Protein AF-A0A520CFU5-F1 (afdb_monomer)

Nearest PDB structures (foldseek):
  7nna-assembly1_A  TM=3.707E-01  e=2.919E+00  Klebsiella pneumoniae
  7sqc-assembly1_1H  TM=2.639E-01  e=9.694E+00  Chlamydomonas reinhardtii

Structure (mmCIF, N/CA/C/O backbone):
data_AF-A0A520CFU5-F1
#
_entry.id   AF-A0A520CFU5-F1
#
loop_
_atom_site.group_PDB
_atom_site.id
_atom_site.type_symbol
_atom_site.label_atom_id
_atom_site.label_alt_id
_atom_site.label_comp_id
_atom_site.label_asym_id
_atom_site.label_entity_id
_atom_site.label_seq_id
_atom_site.pdbx_PDB_ins_code
_atom_site.Cartn_x
_atom_site.Cartn_y
_atom_site.Cartn_z
_atom_site.occupancy
_atom_site.B_iso_or_equiv
_atom_site.auth_seq_id
_atom_site.auth_comp_id
_atom_site.auth_asym_id
_atom_site.auth_atom_id
_atom_site.pdbx_PDB_model_num
ATOM 1 N N . MET A 1 1 ? -14.551 9.403 19.254 1.00 66.19 1 MET A N 1
ATOM 2 C CA . MET A 1 1 ? -14.901 8.667 18.018 1.00 66.19 1 MET A CA 1
ATOM 3 C C . MET A 1 1 ? -14.628 9.513 16.773 1.00 66.19 1 MET A C 1
ATOM 5 O O . MET A 1 1 ? -13.878 9.058 15.920 1.00 66.19 1 MET A O 1
ATOM 9 N N . GLN A 1 2 ? -15.117 10.760 16.712 1.00 72.75 2 GLN A N 1
ATOM 10 C CA . GLN A 1 2 ? -14.898 11.690 15.587 1.00 72.75 2 GLN A CA 1
ATOM 11 C C . GLN A 1 2 ? -13.430 11.842 15.152 1.00 72.75 2 GLN A C 1
ATOM 13 O O . GLN A 1 2 ? -13.132 11.716 13.972 1.00 72.75 2 GLN A O 1
ATOM 18 N N . ASP A 1 3 ? -12.495 12.011 16.086 1.00 74.75 3 ASP A N 1
ATOM 19 C CA . ASP A 1 3 ? -11.070 12.168 15.752 1.00 74.75 3 ASP A CA 1
ATOM 20 C C . ASP A 1 3 ? -10.438 10.882 15.158 1.00 74.75 3 ASP A C 1
ATOM 22 O O . ASP A 1 3 ? -9.559 10.925 14.304 1.00 74.75 3 ASP A O 1
ATOM 26 N N . LEU A 1 4 ? -10.929 9.693 15.528 1.00 74.25 4 LEU A N 1
ATOM 27 C CA . LEU A 1 4 ? -10.469 8.438 14.918 1.00 74.25 4 LEU A CA 1
ATOM 28 C C . LEU A 1 4 ? -10.997 8.275 13.481 1.00 74.25 4 LEU A C 1
ATOM 30 O O . LEU A 1 4 ? -10.265 7.837 12.595 1.00 74.25 4 LEU A O 1
ATOM 34 N N . ILE A 1 5 ? -12.235 8.701 13.241 1.00 79.00 5 ILE A N 1
ATOM 35 C CA . ILE A 1 5 ? -12.856 8.739 11.912 1.00 79.00 5 ILE A CA 1
ATOM 36 C C . ILE A 1 5 ? -12.161 9.775 11.025 1.00 79.00 5 ILE A C 1
ATOM 38 O O . ILE A 1 5 ? -11.885 9.500 9.860 1.00 79.00 5 ILE A O 1
ATOM 42 N N . PHE A 1 6 ? -11.815 10.938 11.580 1.00 81.44 6 PHE A N 1
ATOM 43 C CA . PHE A 1 6 ? -11.053 11.969 10.883 1.00 81.44 6 PHE A CA 1
ATOM 44 C C . PHE A 1 6 ? -9.695 11.441 10.412 1.00 81.44 6 PHE A C 1
ATOM 46 O O . PHE A 1 6 ? -9.355 11.592 9.240 1.00 81.44 6 PHE A O 1
ATOM 53 N N . LYS A 1 7 ? -8.959 10.741 11.284 1.00 79.81 7 LYS A N 1
ATOM 54 C CA . LYS A 1 7 ? -7.673 10.115 10.939 1.00 79.81 7 LYS A CA 1
ATOM 55 C C . LYS A 1 7 ? -7.807 9.048 9.852 1.00 79.81 7 LYS A C 1
ATOM 57 O O . LYS A 1 7 ? -7.010 9.044 8.920 1.00 79.81 7 LYS A O 1
ATOM 62 N N . LEU A 1 8 ? -8.827 8.190 9.921 1.00 80.12 8 LEU A N 1
ATOM 63 C CA . LEU A 1 8 ? -9.113 7.197 8.874 1.00 80.12 8 LEU A CA 1
ATOM 64 C C . LEU A 1 8 ? -9.469 7.854 7.534 1.00 80.12 8 LEU A C 1
ATOM 66 O O . LEU A 1 8 ? -8.941 7.465 6.494 1.00 80.12 8 LEU A O 1
ATOM 70 N N . LYS A 1 9 ? -10.305 8.897 7.553 1.00 83.56 9 LYS A N 1
ATOM 71 C CA . LYS A 1 9 ? -10.668 9.669 6.357 1.00 83.56 9 LYS A CA 1
ATOM 72 C C . LYS A 1 9 ? -9.444 10.321 5.724 1.00 83.56 9 LYS A C 1
ATOM 74 O O . LYS A 1 9 ? -9.294 10.285 4.505 1.00 83.56 9 LYS A O 1
ATOM 79 N N . TRP A 1 10 ? -8.568 10.903 6.540 1.00 83.00 10 TRP A N 1
ATOM 80 C CA . TRP A 1 10 ? -7.313 11.473 6.062 1.00 83.00 10 TRP A CA 1
ATOM 81 C C . TRP A 1 10 ? -6.412 10.414 5.442 1.00 83.00 10 TRP A C 1
ATOM 83 O O . TRP A 1 10 ? -5.867 10.630 4.366 1.00 83.00 10 TRP A O 1
ATOM 93 N N . LYS A 1 11 ? -6.319 9.238 6.056 1.00 80.81 11 LYS A N 1
ATOM 94 C CA . LYS A 1 11 ? -5.533 8.126 5.526 1.00 80.81 11 LYS A CA 1
ATOM 95 C C . LYS A 1 11 ? -6.003 7.666 4.143 1.00 80.81 11 LYS A C 1
ATOM 97 O O . LYS A 1 11 ? -5.192 7.511 3.239 1.00 80.81 11 LYS A O 1
ATOM 102 N N . LEU A 1 12 ? -7.317 7.553 3.941 1.00 80.56 12 LEU A N 1
ATOM 103 C CA . LEU A 1 12 ? -7.899 7.238 2.629 1.00 80.56 12 LEU A CA 1
ATOM 104 C C . LEU A 1 12 ? -7.716 8.371 1.602 1.00 80.56 12 LEU A C 1
ATOM 106 O O . LEU A 1 12 ? -7.665 8.114 0.400 1.00 80.56 12 LEU A O 1
ATOM 110 N N . ARG A 1 13 ? -7.617 9.630 2.052 1.00 84.62 13 ARG A N 1
ATOM 111 C CA . ARG A 1 13 ? -7.292 10.774 1.181 1.00 84.62 13 ARG A CA 1
ATOM 112 C C . ARG A 1 13 ? -5.828 10.779 0.757 1.00 84.62 13 ARG A C 1
ATOM 114 O O . ARG A 1 13 ? -5.566 11.091 -0.398 1.00 84.62 13 ARG A O 1
ATOM 121 N N . TRP A 1 14 ? -4.910 10.408 1.648 1.00 81.75 14 TRP A N 1
ATOM 122 C CA . TRP A 1 14 ? -3.478 10.327 1.347 1.00 81.75 14 TRP A CA 1
ATOM 123 C C . TRP A 1 14 ? -3.178 9.405 0.170 1.00 81.75 14 TRP A C 1
ATOM 125 O O . TRP A 1 14 ? -2.371 9.772 -0.676 1.00 81.75 14 TRP A O 1
ATOM 135 N N . ILE A 1 15 ? -3.894 8.282 0.058 1.00 80.06 15 ILE A N 1
ATOM 136 C CA . ILE A 1 15 ? -3.790 7.387 -1.103 1.00 80.06 15 ILE A CA 1
ATOM 137 C C . ILE A 1 15 ? -4.014 8.172 -2.403 1.00 80.06 15 ILE A C 1
ATOM 139 O O . ILE A 1 15 ? -3.174 8.145 -3.289 1.00 80.06 15 ILE A O 1
ATOM 143 N N . ARG A 1 16 ? -5.083 8.974 -2.475 1.00 80.88 16 ARG A N 1
ATOM 144 C CA . ARG A 1 16 ? -5.418 9.761 -3.672 1.00 80.88 16 ARG A CA 1
ATOM 145 C C . ARG A 1 16 ? -4.424 10.892 -3.957 1.00 80.88 16 ARG A C 1
ATOM 147 O O . ARG A 1 16 ? -4.227 11.244 -5.112 1.00 80.88 16 ARG A O 1
ATOM 154 N N . ILE A 1 17 ? -3.822 11.473 -2.919 1.00 84.56 17 ILE A N 1
ATOM 155 C CA . ILE A 1 17 ? -2.796 12.519 -3.073 1.00 84.56 17 ILE A CA 1
ATOM 156 C C . ILE A 1 17 ? -1.547 11.952 -3.751 1.00 84.56 17 ILE A C 1
ATOM 158 O O . ILE A 1 17 ? -0.942 12.642 -4.560 1.00 84.56 17 ILE A O 1
ATOM 162 N N . ILE A 1 18 ? -1.181 10.709 -3.435 1.00 81.12 18 ILE A N 1
ATOM 163 C CA . ILE A 1 18 ? -0.031 10.025 -4.039 1.00 81.12 18 ILE A CA 1
ATOM 164 C C . ILE A 1 18 ? -0.374 9.526 -5.449 1.00 81.12 18 ILE A C 1
ATOM 166 O O . ILE A 1 18 ? 0.457 9.587 -6.348 1.00 81.12 18 ILE A O 1
ATOM 170 N N . ASP A 1 19 ? -1.610 9.076 -5.646 1.00 82.88 19 ASP A N 1
ATOM 171 C CA . ASP A 1 19 ? -2.049 8.422 -6.878 1.00 82.88 19 ASP A CA 1
ATOM 172 C C . ASP A 1 19 ? -2.325 9.401 -8.038 1.00 82.88 19 ASP A C 1
ATOM 174 O O . ASP A 1 19 ? -2.059 9.112 -9.203 1.00 82.88 19 ASP A O 1
ATOM 178 N N . LEU A 1 20 ? -2.802 10.615 -7.738 1.00 86.56 20 LEU A N 1
ATOM 179 C CA . LEU A 1 20 ? -3.089 11.631 -8.760 1.00 86.56 20 LEU A CA 1
ATOM 180 C C . LEU A 1 20 ? -1.848 12.089 -9.556 1.00 86.56 20 LEU A C 1
ATOM 182 O O . LEU A 1 20 ? -1.947 12.174 -10.780 1.00 86.56 20 LEU A O 1
ATOM 186 N N . PRO A 1 21 ? -0.686 12.368 -8.933 1.00 86.19 21 PRO A N 1
ATOM 187 C CA . PRO A 1 21 ? 0.551 12.636 -9.662 1.00 86.19 21 PRO A CA 1
ATOM 188 C C . PRO A 1 21 ? 0.990 11.474 -10.558 1.00 86.19 21 PRO A C 1
ATOM 190 O O . PRO A 1 21 ? 1.442 11.714 -11.673 1.00 86.19 21 PRO A O 1
ATOM 193 N N . ILE A 1 22 ? 0.821 10.226 -10.106 1.00 86.94 22 ILE A N 1
ATOM 194 C CA . ILE A 1 22 ? 1.149 9.028 -10.897 1.00 86.94 22 ILE A CA 1
ATOM 195 C C . ILE A 1 22 ? 0.289 8.994 -12.162 1.00 86.94 22 ILE A C 1
ATOM 197 O O . ILE A 1 22 ? 0.817 8.816 -13.259 1.00 86.94 22 ILE A O 1
ATOM 201 N N . LEU A 1 23 ? -1.015 9.247 -12.024 1.00 89.00 23 LEU A N 1
ATOM 202 C CA . LEU A 1 23 ? -1.927 9.349 -13.160 1.00 89.00 23 LEU A CA 1
ATOM 203 C C . LEU A 1 23 ? -1.546 10.498 -14.098 1.00 89.00 23 LEU A C 1
ATOM 205 O O . LEU A 1 23 ? -1.548 10.316 -15.312 1.00 89.00 23 LEU A O 1
ATOM 209 N N . ALA A 1 24 ? -1.207 11.668 -13.551 1.00 89.75 24 ALA A N 1
ATOM 210 C CA . ALA A 1 24 ? -0.795 12.814 -14.354 1.00 89.75 24 ALA A CA 1
ATOM 211 C C . ALA A 1 24 ? 0.433 12.470 -15.206 1.00 89.75 24 ALA A C 1
ATOM 213 O O . ALA A 1 24 ? 0.408 12.694 -16.410 1.00 89.75 24 ALA A O 1
ATOM 214 N N . ILE A 1 25 ? 1.458 11.847 -14.617 1.00 87.12 25 ILE A N 1
ATOM 215 C CA . ILE A 1 25 ? 2.646 11.391 -15.351 1.00 87.12 25 ILE A CA 1
ATOM 216 C C . ILE A 1 25 ? 2.259 10.332 -16.394 1.00 87.12 25 ILE A C 1
ATOM 218 O O . ILE A 1 25 ? 2.716 10.404 -17.531 1.00 87.12 25 ILE A O 1
ATOM 222 N N . ALA A 1 26 ? 1.367 9.396 -16.056 1.00 89.00 26 ALA A N 1
ATOM 223 C CA . ALA A 1 26 ? 0.912 8.353 -16.976 1.00 89.00 26 ALA A CA 1
ATOM 224 C C . ALA A 1 26 ? 0.229 8.908 -18.239 1.00 89.00 26 ALA A C 1
ATOM 226 O O . ALA A 1 26 ? 0.309 8.293 -19.301 1.00 89.00 26 ALA A O 1
ATOM 227 N N . LEU A 1 27 ? -0.437 10.065 -18.152 1.00 89.25 27 LEU A 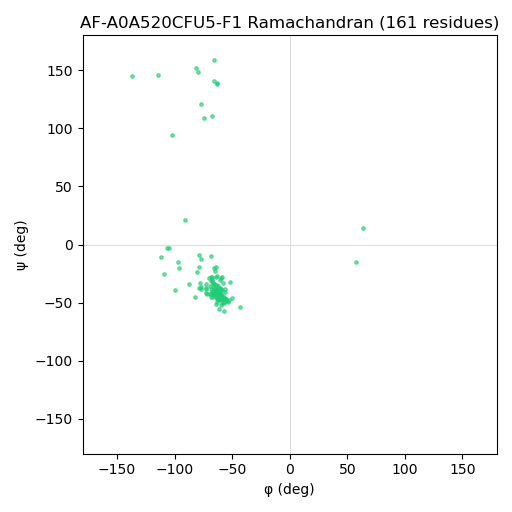N 1
ATOM 228 C CA . LEU A 1 27 ? -1.069 10.704 -19.311 1.00 89.25 27 LEU A CA 1
ATOM 229 C C . LEU A 1 27 ? -0.050 11.227 -20.333 1.00 89.25 27 LEU A C 1
ATOM 231 O O . LEU A 1 27 ? -0.375 11.270 -21.518 1.00 89.25 27 LEU A O 1
ATOM 235 N N . PHE A 1 28 ? 1.160 11.578 -19.886 1.00 87.56 28 PHE A N 1
ATOM 236 C CA . PHE A 1 28 ? 2.235 12.127 -20.723 1.00 87.56 28 PHE A CA 1
ATOM 237 C C . PHE A 1 28 ? 3.379 11.137 -20.993 1.00 87.56 28 PHE A C 1
ATOM 239 O O . PHE A 1 28 ? 4.316 11.476 -21.707 1.00 87.56 28 PHE A O 1
ATOM 246 N N . ALA A 1 29 ? 3.327 9.937 -20.416 1.00 86.06 29 ALA A N 1
ATOM 247 C CA . ALA A 1 29 ? 4.357 8.918 -20.565 1.00 86.06 29 ALA A CA 1
ATOM 248 C C . ALA A 1 29 ? 4.223 8.121 -21.875 1.00 86.06 29 ALA A C 1
ATOM 250 O O . ALA A 1 29 ? 3.116 7.896 -22.376 1.00 86.06 29 ALA A O 1
ATOM 251 N N . ASP A 1 30 ? 5.359 7.625 -22.369 1.00 82.62 30 ASP A N 1
ATOM 252 C CA . ASP A 1 30 ? 5.429 6.693 -23.498 1.00 82.62 30 ASP A CA 1
ATOM 253 C C . ASP A 1 30 ? 4.801 5.334 -23.165 1.00 82.62 30 ASP A C 1
ATOM 255 O O . ASP A 1 30 ? 4.672 4.962 -21.997 1.00 82.62 30 ASP A O 1
ATOM 259 N N . THR A 1 31 ? 4.420 4.579 -24.200 1.00 83.25 31 THR A N 1
ATOM 260 C CA . THR A 1 31 ? 3.551 3.390 -24.130 1.00 83.25 31 THR A CA 1
ATOM 261 C C . THR A 1 31 ? 3.861 2.435 -22.970 1.00 83.25 31 THR A C 1
ATOM 263 O O . THR A 1 31 ? 2.970 2.159 -22.166 1.00 83.25 31 THR A O 1
ATOM 266 N N . ASP A 1 32 ? 5.104 1.975 -22.818 1.00 87.12 32 ASP A N 1
ATOM 267 C CA . ASP A 1 32 ? 5.465 0.973 -21.802 1.00 87.12 32 ASP A CA 1
ATOM 268 C C . ASP A 1 32 ? 5.448 1.547 -20.373 1.00 87.12 32 ASP A C 1
ATOM 270 O O . ASP A 1 32 ? 4.895 0.941 -19.448 1.00 87.12 32 ASP A O 1
ATOM 274 N N . LEU A 1 33 ? 5.976 2.763 -20.191 1.00 87.31 33 LEU A N 1
ATOM 275 C CA . LEU A 1 33 ? 5.930 3.476 -18.910 1.00 87.31 33 LEU A CA 1
ATOM 276 C C . LEU A 1 33 ? 4.484 3.812 -18.521 1.00 87.31 33 LEU A C 1
ATOM 278 O O . LEU A 1 33 ? 4.099 3.680 -17.359 1.00 87.31 33 LEU A O 1
ATOM 282 N N . LYS A 1 34 ? 3.657 4.192 -19.495 1.00 90.44 34 LYS A N 1
ATOM 283 C CA . LYS A 1 34 ? 2.233 4.465 -19.309 1.00 90.44 34 LYS A CA 1
ATOM 284 C C . LYS A 1 34 ? 1.477 3.231 -18.834 1.00 90.44 34 LYS A C 1
ATOM 286 O O . LYS A 1 34 ? 0.694 3.342 -17.893 1.00 90.44 34 LYS A O 1
ATOM 291 N N . ILE A 1 35 ? 1.719 2.064 -19.435 1.00 88.81 35 ILE A N 1
ATOM 292 C CA . ILE A 1 35 ? 1.095 0.801 -19.010 1.00 88.81 35 ILE A CA 1
ATOM 293 C C . ILE A 1 35 ? 1.457 0.498 -17.551 1.00 88.81 35 ILE A C 1
ATOM 295 O O . ILE A 1 35 ? 0.569 0.202 -16.746 1.00 88.81 35 ILE A O 1
ATOM 299 N N . LEU A 1 36 ? 2.737 0.635 -17.189 1.00 89.38 36 LEU A N 1
ATOM 300 C CA . LEU A 1 36 ? 3.197 0.422 -15.818 1.00 89.38 36 LEU A CA 1
ATOM 301 C C . LEU A 1 36 ? 2.507 1.382 -14.837 1.00 89.38 36 LEU A C 1
ATOM 303 O O . LEU A 1 36 ? 1.907 0.930 -13.862 1.00 89.38 36 LEU A O 1
ATOM 307 N N . LEU A 1 37 ? 2.532 2.689 -15.105 1.00 89.50 37 LEU A N 1
ATOM 308 C CA . LEU A 1 37 ? 1.949 3.699 -14.215 1.00 89.50 37 LEU A CA 1
ATOM 309 C C . LEU A 1 37 ? 0.427 3.552 -14.082 1.00 89.50 37 LEU A C 1
ATOM 311 O O . LEU A 1 37 ? -0.103 3.690 -12.981 1.00 89.50 37 LEU A O 1
ATOM 315 N N . LEU A 1 38 ? -0.277 3.206 -15.166 1.00 91.19 38 LEU A N 1
ATOM 316 C CA . LEU A 1 38 ? -1.712 2.918 -15.116 1.00 91.19 38 LEU A CA 1
ATOM 317 C C . LEU A 1 38 ? -2.015 1.664 -14.291 1.00 91.19 38 LEU A C 1
ATOM 319 O O . LEU A 1 38 ? -2.975 1.667 -13.524 1.00 91.19 38 LEU A O 1
ATOM 323 N N . SER A 1 39 ? -1.201 0.610 -14.400 1.00 89.25 39 SER A N 1
ATOM 324 C CA . SER A 1 39 ? -1.385 -0.596 -13.580 1.00 89.25 39 SER A CA 1
ATOM 325 C C . SER A 1 39 ? -1.220 -0.304 -12.085 1.00 89.25 39 SER A C 1
ATOM 327 O O . SER A 1 39 ? -2.018 -0.774 -11.271 1.00 89.25 39 SER A O 1
ATOM 329 N N . VAL A 1 40 ? -0.244 0.541 -11.731 1.00 88.38 40 VAL A N 1
ATOM 330 C CA . VAL A 1 40 ? -0.028 1.006 -10.357 1.00 88.38 40 VAL A CA 1
ATOM 331 C C . VAL A 1 40 ? -1.235 1.815 -9.893 1.00 88.38 40 VAL A C 1
ATOM 333 O O . VAL A 1 40 ? -1.802 1.498 -8.852 1.00 88.38 40 VAL A O 1
ATOM 336 N N . PHE A 1 41 ? -1.689 2.779 -10.693 1.00 89.94 41 PHE A N 1
ATOM 337 C CA . PHE A 1 41 ? -2.869 3.586 -10.385 1.00 89.94 41 PHE A CA 1
ATOM 338 C C . PHE A 1 41 ? -4.113 2.726 -10.109 1.00 89.94 41 PHE A C 1
ATOM 340 O O . PHE A 1 41 ? -4.775 2.862 -9.080 1.00 89.94 41 PHE A O 1
ATOM 347 N N . VAL A 1 42 ? -4.399 1.757 -10.986 1.00 89.69 42 VAL A N 1
ATOM 348 C CA . VAL A 1 42 ? -5.530 0.833 -10.810 1.00 89.69 42 VAL A CA 1
ATOM 349 C C . VAL A 1 42 ? -5.391 0.029 -9.517 1.00 89.69 42 VAL A C 1
ATOM 351 O O . VAL A 1 42 ? -6.368 -0.112 -8.780 1.00 89.69 42 VAL A O 1
ATOM 354 N N . LEU A 1 43 ? -4.191 -0.469 -9.206 1.00 87.44 43 LEU A N 1
ATOM 355 C CA . LEU A 1 43 ? -3.941 -1.199 -7.966 1.00 87.44 43 LEU A CA 1
ATOM 356 C C . LEU A 1 43 ? -4.264 -0.325 -6.742 1.00 87.44 43 LEU A C 1
ATOM 358 O O . LEU A 1 43 ? -5.020 -0.752 -5.868 1.00 87.44 43 LEU A O 1
ATOM 362 N N . TYR A 1 44 ? -3.747 0.903 -6.688 1.00 85.69 44 TYR A N 1
ATOM 363 C CA . TYR A 1 44 ? -3.996 1.830 -5.581 1.00 85.69 44 TYR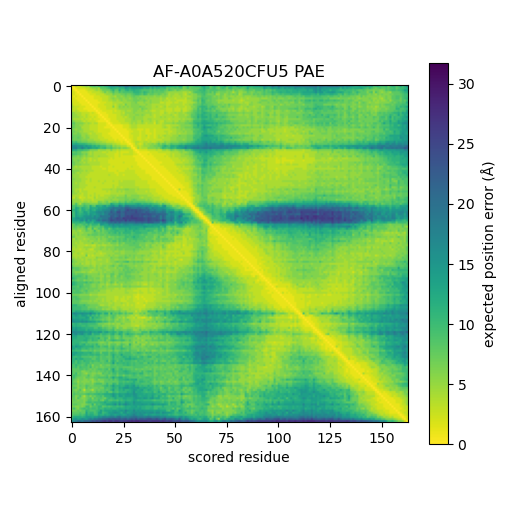 A CA 1
ATOM 364 C C . TYR A 1 44 ? -5.487 2.178 -5.433 1.00 85.69 44 TYR A C 1
ATOM 366 O O . TYR A 1 44 ? -6.010 2.141 -4.312 1.00 85.69 44 TYR A O 1
ATOM 374 N N . GLU A 1 45 ? -6.203 2.430 -6.532 1.00 86.75 45 GLU A N 1
ATOM 375 C CA . GLU A 1 45 ? -7.627 2.780 -6.481 1.00 86.75 45 GLU A CA 1
ATOM 376 C C . GLU A 1 45 ? -8.507 1.593 -6.049 1.00 86.75 45 GLU A C 1
ATOM 378 O O . GLU A 1 45 ? -9.449 1.780 -5.273 1.00 86.75 45 GLU A O 1
ATOM 383 N N . VAL A 1 46 ? -8.173 0.355 -6.442 1.00 87.44 46 VAL A N 1
ATOM 384 C CA . VAL A 1 46 ? -8.879 -0.855 -5.973 1.00 87.44 46 VAL A CA 1
ATOM 385 C C . VAL A 1 46 ? -8.763 -1.002 -4.454 1.00 87.44 46 VAL A C 1
ATOM 387 O O . VAL A 1 46 ? -9.768 -1.198 -3.764 1.00 87.44 46 VAL A O 1
ATOM 390 N N . PHE A 1 47 ? -7.560 -0.854 -3.895 1.00 83.00 47 PHE A N 1
ATOM 391 C CA . PHE A 1 47 ? -7.368 -0.930 -2.443 1.00 83.00 47 PHE A CA 1
ATOM 392 C C . PHE A 1 47 ? -8.036 0.231 -1.703 1.00 83.00 47 PHE A C 1
ATOM 394 O O . PHE A 1 47 ? -8.628 0.031 -0.634 1.00 83.00 47 PHE A O 1
ATOM 401 N N . ARG A 1 48 ? -8.029 1.431 -2.292 1.00 85.31 48 ARG A N 1
ATOM 402 C CA . ARG A 1 48 ? -8.777 2.579 -1.769 1.00 85.31 48 ARG A CA 1
ATOM 403 C C . ARG A 1 48 ? -10.272 2.292 -1.727 1.00 85.31 48 ARG A C 1
ATOM 405 O O . ARG A 1 48 ? -10.918 2.616 -0.730 1.00 85.31 48 ARG A O 1
ATOM 412 N N . TRP A 1 49 ? -10.817 1.669 -2.770 1.00 87.38 49 TRP A N 1
ATOM 413 C CA . TRP A 1 49 ? -12.227 1.302 -2.845 1.00 87.38 49 TRP A CA 1
ATOM 414 C C . TRP A 1 49 ? -12.615 0.297 -1.755 1.00 87.38 49 TRP A C 1
ATOM 416 O O . TRP A 1 49 ? -13.607 0.517 -1.055 1.00 87.38 49 TRP A O 1
ATOM 426 N N . PHE A 1 50 ? -11.798 -0.737 -1.516 1.00 84.69 50 PHE A N 1
ATOM 427 C CA . PHE A 1 50 ? -12.002 -1.659 -0.390 1.00 84.69 50 PHE A CA 1
ATOM 428 C C . PHE A 1 50 ? -12.001 -0.930 0.962 1.00 84.69 50 PHE A C 1
ATOM 430 O O . PHE A 1 50 ? -12.909 -1.130 1.775 1.00 84.69 50 PHE A O 1
ATOM 437 N N . GLY A 1 51 ? -11.033 -0.036 1.190 1.00 82.44 51 GLY A N 1
ATOM 438 C CA . GLY A 1 51 ? -10.963 0.768 2.413 1.00 82.44 51 GLY A CA 1
ATOM 439 C C . GLY A 1 51 ? -12.157 1.716 2.585 1.00 82.44 51 GLY A C 1
ATOM 440 O O . GLY A 1 51 ? -12.706 1.835 3.681 1.00 82.44 51 GLY A O 1
ATOM 441 N N . ALA A 1 52 ? -12.611 2.353 1.503 1.00 85.12 52 ALA A N 1
ATOM 442 C CA . ALA A 1 52 ? -13.771 3.241 1.503 1.00 85.12 52 ALA A CA 1
ATOM 443 C C . ALA A 1 52 ? -15.078 2.486 1.783 1.00 85.12 52 ALA A C 1
ATOM 445 O O . ALA A 1 52 ? -15.918 2.976 2.541 1.00 85.12 52 ALA A O 1
ATOM 446 N N . ARG A 1 53 ? -15.232 1.278 1.230 1.00 86.19 53 ARG A N 1
ATOM 447 C CA . ARG A 1 53 ? -16.403 0.424 1.457 1.00 86.19 53 ARG A CA 1
ATOM 448 C C . ARG A 1 53 ? -16.529 -0.002 2.918 1.00 86.19 53 ARG A C 1
ATOM 450 O O . ARG A 1 53 ? -17.636 -0.029 3.447 1.00 86.19 53 ARG A O 1
ATOM 457 N N . GLU A 1 54 ? -15.422 -0.317 3.589 1.00 82.12 54 GLU A N 1
ATOM 458 C CA . GLU A 1 54 ? -15.439 -0.590 5.033 1.00 82.12 54 GLU A CA 1
ATOM 459 C C . GLU A 1 54 ? -15.640 0.692 5.858 1.00 82.12 54 GLU A C 1
ATOM 461 O O . GLU A 1 54 ? -16.336 0.663 6.871 1.00 82.12 54 GLU A O 1
ATOM 466 N N . PHE A 1 55 ? -15.112 1.838 5.414 1.00 83.56 55 PHE A N 1
ATOM 467 C CA . PHE A 1 55 ? -15.319 3.123 6.092 1.00 83.56 55 PHE A CA 1
ATOM 468 C C . PHE A 1 55 ? -16.790 3.563 6.091 1.00 83.56 55 PHE A C 1
ATOM 470 O O . PHE A 1 55 ? -17.276 4.064 7.101 1.00 83.56 55 PHE A O 1
ATOM 477 N N . GLN A 1 56 ? -17.523 3.323 5.000 1.00 82.94 56 GLN A N 1
ATOM 478 C CA . GLN A 1 56 ? -18.961 3.611 4.910 1.00 82.94 56 GLN A CA 1
ATOM 479 C C . GLN A 1 56 ? -19.815 2.789 5.888 1.00 82.94 56 GLN A C 1
ATOM 481 O O . GLN A 1 56 ? -20.934 3.189 6.196 1.00 82.94 56 GLN A O 1
ATOM 486 N N . LYS A 1 57 ? -19.301 1.666 6.408 1.00 81.88 57 LYS A N 1
ATOM 487 C CA . LYS A 1 57 ? -19.999 0.854 7.419 1.00 81.88 57 LYS A CA 1
ATOM 488 C C . LYS A 1 57 ? -19.929 1.459 8.823 1.00 81.88 57 LYS A C 1
ATOM 490 O O . LYS A 1 57 ? -20.644 0.993 9.707 1.00 81.88 57 LYS A O 1
ATOM 495 N N . ILE A 1 58 ? -19.075 2.462 9.046 1.00 77.94 58 ILE A N 1
ATOM 496 C CA . ILE A 1 58 ? -18.950 3.135 10.340 1.00 77.94 58 ILE A CA 1
ATOM 497 C C . ILE A 1 58 ? -20.169 4.041 10.535 1.00 77.94 58 ILE A C 1
ATOM 499 O O . ILE A 1 58 ? -20.295 5.082 9.890 1.00 77.94 58 ILE A O 1
ATOM 503 N N . LYS A 1 59 ? -21.060 3.658 11.451 1.00 74.06 59 LYS A N 1
ATOM 504 C CA . LYS A 1 59 ? -22.240 4.450 11.809 1.00 74.06 59 LYS A CA 1
ATOM 505 C C . LYS A 1 59 ? -21.831 5.605 12.722 1.00 74.06 59 LYS A C 1
ATOM 507 O O . LYS A 1 59 ? -21.280 5.384 13.801 1.00 74.06 59 LYS A O 1
ATOM 512 N N . THR A 1 60 ? -22.103 6.836 12.297 1.00 63.69 60 THR A N 1
ATOM 513 C CA . THR A 1 60 ? -21.849 8.062 13.080 1.00 63.69 60 THR A CA 1
ATOM 514 C C . THR A 1 60 ? -23.113 8.779 13.536 1.00 63.69 60 THR A C 1
ATOM 516 O O . THR A 1 60 ? -23.016 9.721 14.318 1.00 63.69 60 THR A O 1
ATOM 519 N N . SER A 1 61 ? -24.277 8.378 13.027 1.00 60.25 61 SER A N 1
ATOM 520 C CA . SER A 1 61 ? -25.575 8.913 13.430 1.00 60.25 61 SER A CA 1
ATOM 521 C C . SER A 1 61 ? -26.032 8.290 14.747 1.00 60.25 61 SER A C 1
ATOM 523 O O . SER A 1 61 ? -25.721 7.133 15.034 1.00 60.25 61 SER A O 1
ATOM 525 N N . VAL A 1 62 ? -26.775 9.065 15.540 1.00 56.09 62 VAL A N 1
ATOM 526 C CA . VAL A 1 62 ? -27.460 8.560 16.733 1.00 56.09 62 VAL A CA 1
ATOM 527 C C . VAL A 1 62 ? -28.556 7.614 16.259 1.00 56.09 62 VAL A C 1
ATOM 529 O O . VAL A 1 62 ? -29.501 8.034 15.597 1.00 56.09 62 VAL A O 1
ATOM 532 N N . ASP A 1 63 ? -28.372 6.330 16.531 1.00 58.59 63 ASP A N 1
ATOM 533 C CA . ASP A 1 63 ? -29.280 5.267 16.122 1.00 58.59 63 ASP A CA 1
ATOM 534 C C . ASP A 1 63 ? -30.110 4.888 17.360 1.00 58.59 63 ASP A C 1
ATOM 536 O O . ASP A 1 63 ? -29.645 4.149 18.226 1.00 58.59 63 ASP A O 1
ATOM 540 N N . TYR A 1 64 ? -31.300 5.486 17.500 1.00 56.38 64 TYR A N 1
ATOM 541 C CA . TYR A 1 64 ? -32.163 5.356 18.690 1.00 56.38 64 TYR A CA 1
ATOM 542 C C . TYR A 1 64 ? -32.753 3.946 18.870 1.00 56.38 64 TYR A C 1
ATOM 544 O O . TYR A 1 64 ? -33.336 3.650 19.909 1.00 56.38 64 TYR A O 1
ATOM 552 N N . THR A 1 65 ? -32.609 3.081 17.865 1.00 62.25 65 THR A N 1
ATOM 553 C CA . THR A 1 65 ? -33.136 1.709 17.841 1.00 62.25 65 THR A CA 1
ATOM 554 C C . THR A 1 65 ? -32.122 0.639 18.239 1.00 62.25 65 THR A C 1
ATOM 556 O O . THR A 1 65 ? -32.516 -0.488 18.518 1.00 62.25 65 THR A O 1
ATOM 559 N N . SER A 1 66 ? -30.826 0.956 18.263 1.00 64.12 66 SER A N 1
ATOM 560 C CA . SER A 1 66 ? -29.758 -0.003 18.587 1.00 64.12 66 SER A CA 1
ATOM 561 C C . SER A 1 66 ? -29.057 0.369 19.884 1.00 64.12 66 SER A C 1
ATOM 563 O O . SER A 1 66 ? -28.860 1.552 20.164 1.00 64.12 66 SER A O 1
ATOM 565 N N . SER A 1 67 ? -28.625 -0.629 20.658 1.00 73.75 67 SER A N 1
ATOM 566 C CA . SER A 1 67 ? -27.872 -0.350 21.880 1.00 73.75 67 SER A CA 1
ATOM 567 C C . SER A 1 67 ? -26.549 0.348 21.539 1.00 73.75 67 SER A C 1
ATOM 569 O O . SER A 1 67 ? -25.842 -0.019 20.596 1.00 73.75 67 SER A O 1
ATOM 571 N N . THR A 1 68 ? -26.177 1.359 22.326 1.00 72.56 68 THR A N 1
ATOM 572 C CA . THR A 1 68 ? -24.920 2.109 22.150 1.00 72.56 68 THR A CA 1
ATOM 573 C C . THR A 1 68 ? -23.703 1.176 22.075 1.00 72.56 68 THR A C 1
ATOM 575 O O . THR A 1 68 ? -22.749 1.444 21.341 1.00 72.56 68 THR A O 1
ATOM 578 N N . LYS A 1 69 ? -23.766 0.044 22.788 1.00 75.69 69 LYS A N 1
ATOM 579 C CA . LYS A 1 69 ? -22.760 -1.022 22.792 1.00 75.69 69 LYS A CA 1
ATOM 580 C C . LYS A 1 69 ? -22.611 -1.699 21.427 1.00 75.69 69 LYS A C 1
ATOM 582 O O . LYS A 1 69 ? -21.498 -1.761 20.910 1.00 75.69 69 LYS A O 1
ATOM 587 N N . GLU A 1 70 ? -23.708 -2.140 20.816 1.00 78.56 70 GLU A N 1
ATOM 588 C CA . GLU A 1 70 ? -23.687 -2.790 19.496 1.00 78.56 70 GLU A CA 1
ATOM 589 C C . GLU A 1 70 ? -23.126 -1.867 18.407 1.00 78.56 70 GLU A C 1
ATOM 591 O O . GLU A 1 70 ? -22.335 -2.294 17.559 1.00 78.56 70 GLU A O 1
ATOM 596 N N . VAL A 1 71 ? -23.468 -0.576 18.454 1.00 78.25 71 VAL A N 1
ATOM 597 C CA . VAL A 1 71 ? -22.937 0.427 17.517 1.00 78.25 71 VAL A CA 1
ATOM 598 C C . VAL A 1 71 ? -21.423 0.590 17.686 1.00 78.25 71 VAL A C 1
ATOM 600 O O . VAL A 1 71 ? -20.681 0.622 16.700 1.00 78.25 71 VAL A O 1
ATOM 603 N N . LEU A 1 72 ? -20.940 0.662 18.931 1.00 76.88 72 LEU A N 1
ATOM 604 C CA . LEU A 1 72 ? -19.513 0.762 19.248 1.00 76.88 72 LEU A CA 1
ATOM 605 C C . LEU A 1 72 ? -18.729 -0.480 18.798 1.00 76.88 72 LEU A C 1
ATOM 607 O O . LEU A 1 72 ? -17.646 -0.334 18.225 1.00 76.88 72 LEU A O 1
ATOM 611 N N . GLU A 1 73 ? -19.267 -1.681 19.011 1.00 79.94 73 GLU A N 1
ATOM 612 C CA . GLU A 1 73 ? -18.644 -2.941 18.587 1.00 79.94 73 GLU A CA 1
ATOM 613 C C . GLU A 1 73 ? -18.588 -3.077 17.063 1.00 79.94 73 GLU A C 1
ATOM 615 O O . GLU A 1 73 ? -17.535 -3.406 16.506 1.00 79.94 73 GLU A O 1
ATOM 620 N N . SER A 1 74 ? -19.687 -2.762 16.374 1.00 81.31 74 SER A N 1
ATOM 621 C CA . SER A 1 74 ? -19.741 -2.759 14.909 1.00 81.31 74 SER A CA 1
ATOM 622 C C . SER A 1 74 ? -18.715 -1.787 14.315 1.00 81.31 74 SER A C 1
ATOM 624 O O . SER A 1 74 ? -17.922 -2.154 13.440 1.00 81.31 74 SER A O 1
ATOM 626 N N . ASN A 1 75 ? -18.641 -0.572 14.866 1.00 81.62 75 ASN A N 1
ATOM 627 C CA . ASN A 1 75 ? -17.664 0.430 14.453 1.00 81.62 75 ASN A CA 1
ATOM 628 C C . ASN A 1 75 ? -16.224 -0.036 14.711 1.00 81.62 75 ASN A C 1
ATOM 630 O O . ASN A 1 75 ? -15.369 0.108 13.836 1.00 81.62 75 ASN A O 1
ATOM 634 N N . LEU A 1 76 ? -15.941 -0.640 15.872 1.00 80.81 76 LEU A N 1
ATOM 635 C CA . LEU A 1 76 ? -14.620 -1.194 16.187 1.00 80.81 76 LEU A CA 1
ATOM 636 C C . LEU A 1 76 ? -14.224 -2.289 15.191 1.00 80.81 76 LEU A C 1
ATOM 638 O O . LEU A 1 76 ? -13.089 -2.301 14.706 1.00 80.81 76 LEU A O 1
ATOM 642 N N . LYS A 1 77 ? -15.161 -3.175 14.836 1.00 83.38 77 LYS A N 1
ATOM 643 C CA . LYS A 1 77 ? -14.945 -4.243 13.853 1.00 83.38 77 LYS A CA 1
ATOM 644 C C . LYS A 1 77 ? -14.617 -3.680 12.469 1.00 83.38 77 LYS A C 1
ATOM 646 O O . LYS A 1 77 ? -13.671 -4.155 11.842 1.00 83.38 77 LYS A O 1
ATOM 651 N N . ALA A 1 78 ? -15.339 -2.655 12.014 1.00 81.56 78 ALA A N 1
ATOM 652 C CA . ALA A 1 78 ? -15.057 -1.977 10.746 1.00 81.56 78 ALA A CA 1
ATOM 653 C C . ALA A 1 78 ? -13.664 -1.318 10.748 1.00 81.56 78 ALA A C 1
ATOM 655 O O . ALA A 1 78 ? -12.873 -1.534 9.831 1.00 81.56 78 ALA A O 1
ATOM 656 N N . ILE A 1 79 ? -13.307 -0.601 11.820 1.00 82.44 79 ILE A N 1
ATOM 657 C CA . ILE A 1 79 ? -11.981 0.024 11.979 1.00 82.44 79 ILE A CA 1
ATOM 658 C C . ILE A 1 79 ? -10.862 -1.026 11.941 1.00 82.44 79 ILE A C 1
ATOM 660 O O . ILE A 1 79 ? -9.859 -0.843 11.252 1.00 82.44 79 ILE A O 1
ATOM 664 N N . SER A 1 80 ? -11.033 -2.139 12.659 1.00 82.06 80 SER A N 1
ATOM 665 C CA . SER A 1 80 ? -10.048 -3.223 12.685 1.00 82.06 80 SER A CA 1
ATOM 666 C C . SER A 1 80 ? -9.874 -3.872 11.313 1.00 82.06 80 SER A C 1
ATOM 668 O O . SER A 1 80 ? -8.753 -4.217 10.948 1.00 82.06 80 SER A O 1
ATOM 670 N N . LYS A 1 81 ? -10.958 -4.019 10.540 1.00 83.38 81 LYS A N 1
ATOM 671 C CA . LYS A 1 81 ? -10.896 -4.530 9.166 1.00 83.38 81 LYS A CA 1
ATOM 672 C C . LYS A 1 81 ? -10.145 -3.586 8.236 1.00 83.38 81 LYS A C 1
ATOM 674 O O . LYS A 1 81 ? -9.306 -4.058 7.479 1.00 83.38 81 LYS A O 1
ATOM 679 N N . ILE A 1 82 ? -10.386 -2.276 8.325 1.00 82.56 82 ILE A N 1
ATOM 680 C CA . ILE A 1 82 ? -9.660 -1.280 7.519 1.00 82.56 82 ILE A CA 1
ATOM 681 C C . ILE A 1 82 ? -8.153 -1.370 7.787 1.00 82.56 82 ILE A C 1
ATOM 683 O O . ILE A 1 82 ? -7.367 -1.444 6.848 1.00 82.56 82 ILE A O 1
ATOM 687 N N . LEU A 1 83 ? -7.752 -1.430 9.062 1.00 82.00 83 LEU A N 1
ATOM 688 C CA . LEU A 1 83 ? -6.340 -1.552 9.438 1.00 82.00 83 LEU A CA 1
ATOM 689 C C . LEU A 1 83 ? -5.725 -2.890 9.001 1.00 82.00 83 LEU A C 1
ATOM 691 O O . LEU A 1 83 ? -4.551 -2.931 8.646 1.00 82.00 83 LEU A O 1
ATOM 695 N N . ALA A 1 84 ? -6.499 -3.979 9.005 1.00 83.12 84 ALA A N 1
ATOM 696 C CA . ALA A 1 84 ? -6.037 -5.275 8.516 1.00 83.12 84 ALA A CA 1
ATOM 697 C C . ALA A 1 84 ? -5.823 -5.273 6.994 1.00 83.12 84 ALA A C 1
ATOM 699 O O . ALA A 1 84 ? -4.780 -5.730 6.537 1.00 83.12 84 ALA A O 1
ATOM 700 N N . ILE A 1 85 ? -6.768 -4.718 6.224 1.00 81.94 85 ILE A N 1
ATOM 701 C CA . ILE A 1 85 ? -6.649 -4.567 4.763 1.00 81.94 85 ILE A CA 1
ATOM 702 C C . ILE A 1 85 ? -5.401 -3.757 4.417 1.00 81.94 85 ILE A C 1
ATOM 704 O O . ILE A 1 85 ? -4.642 -4.136 3.533 1.00 81.94 85 ILE A O 1
ATOM 708 N N . GLU A 1 86 ? -5.162 -2.668 5.142 1.00 80.50 86 GLU A N 1
ATOM 709 C CA . GLU A 1 86 ? -3.980 -1.840 4.942 1.00 80.50 86 GLU A CA 1
ATOM 710 C C . GLU A 1 86 ? -2.682 -2.581 5.266 1.00 80.50 86 GLU A C 1
ATOM 712 O O . GLU A 1 86 ? -1.704 -2.442 4.540 1.00 80.50 86 GLU A O 1
ATOM 717 N N . ASN A 1 87 ? -2.665 -3.377 6.335 1.00 82.94 87 ASN A N 1
ATOM 718 C CA . ASN A 1 87 ? -1.485 -4.157 6.678 1.00 82.94 87 ASN A CA 1
ATOM 719 C C . ASN A 1 87 ? -1.172 -5.173 5.570 1.00 82.94 87 ASN A C 1
ATOM 721 O O . ASN A 1 87 ? -0.046 -5.228 5.092 1.00 82.94 87 ASN A O 1
ATOM 725 N N . ILE A 1 88 ? -2.185 -5.911 5.095 1.00 82.62 88 ILE A N 1
ATOM 726 C CA . ILE A 1 88 ? -2.046 -6.846 3.965 1.00 82.62 88 ILE A CA 1
ATOM 727 C C . ILE A 1 88 ? -1.528 -6.110 2.729 1.00 82.62 88 ILE A C 1
ATOM 729 O O . ILE A 1 88 ? -0.578 -6.565 2.099 1.00 82.62 88 ILE A O 1
ATOM 733 N N . TRP A 1 89 ? -2.115 -4.955 2.415 1.00 80.44 89 TRP A N 1
ATOM 734 C CA . TRP A 1 89 ? -1.666 -4.128 1.306 1.00 80.44 89 TRP A CA 1
ATOM 735 C C . TRP A 1 89 ? -0.196 -3.741 1.454 1.00 80.44 89 TRP A C 1
ATOM 737 O O . TRP A 1 89 ? 0.575 -3.987 0.537 1.00 80.44 89 TRP A O 1
ATOM 747 N N . GLY A 1 90 ? 0.213 -3.229 2.617 1.00 80.62 90 GLY A N 1
ATOM 748 C CA . GLY A 1 90 ? 1.599 -2.856 2.889 1.00 80.62 90 GLY A CA 1
ATOM 749 C C . GLY A 1 90 ? 2.570 -4.029 2.745 1.00 80.62 90 GLY A C 1
ATOM 750 O O . GLY A 1 90 ? 3.636 -3.859 2.166 1.00 80.62 90 GLY A O 1
ATOM 751 N N . TYR A 1 91 ? 2.194 -5.230 3.192 1.00 81.62 91 TYR A N 1
ATOM 752 C CA . TYR A 1 91 ? 3.012 -6.435 3.013 1.00 81.62 91 TYR A CA 1
ATOM 753 C C . TYR A 1 91 ? 3.157 -6.859 1.548 1.00 81.62 91 TYR A C 1
ATOM 755 O O . TYR A 1 91 ? 4.207 -7.373 1.173 1.00 81.62 91 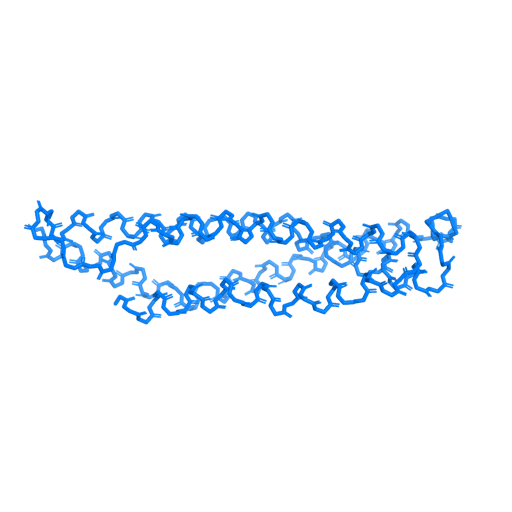TYR A O 1
ATOM 763 N N . VAL A 1 92 ? 2.128 -6.649 0.726 1.00 80.56 92 VAL A N 1
ATOM 764 C CA . VAL A 1 92 ? 2.147 -7.017 -0.696 1.00 80.56 92 VAL A CA 1
ATOM 765 C C . VAL A 1 92 ? 2.854 -5.955 -1.536 1.00 80.56 92 VAL A C 1
ATOM 767 O O . VAL A 1 92 ? 3.670 -6.293 -2.386 1.00 80.56 92 VAL A O 1
ATOM 770 N N . THR A 1 93 ? 2.568 -4.672 -1.317 1.00 81.31 93 THR A N 1
ATOM 771 C CA . THR A 1 93 ? 3.061 -3.595 -2.183 1.00 81.31 93 THR A CA 1
ATOM 772 C C . THR A 1 93 ? 4.429 -3.078 -1.785 1.00 81.31 93 THR A C 1
ATOM 774 O O . THR A 1 93 ? 5.206 -2.744 -2.672 1.00 81.31 93 THR A O 1
ATOM 777 N N . ALA A 1 94 ? 4.781 -3.039 -0.498 1.00 83.06 94 ALA A N 1
ATOM 778 C CA . ALA A 1 94 ? 6.060 -2.465 -0.079 1.00 83.06 94 ALA A CA 1
ATOM 779 C C . ALA A 1 94 ? 7.293 -3.200 -0.640 1.00 83.06 94 ALA A C 1
ATOM 781 O O . ALA A 1 94 ? 8.212 -2.508 -1.079 1.00 83.06 94 ALA A O 1
ATOM 782 N N . PRO A 1 95 ? 7.342 -4.550 -0.705 1.00 83.75 95 PRO A N 1
ATOM 783 C CA . PRO A 1 95 ? 8.467 -5.259 -1.323 1.00 83.75 95 PRO A CA 1
ATOM 784 C C . PRO A 1 95 ? 8.601 -4.981 -2.821 1.00 83.75 95 PRO A C 1
ATOM 786 O O . PRO A 1 95 ? 9.696 -5.039 -3.366 1.00 83.75 95 PRO A O 1
ATOM 789 N N . ILE A 1 96 ? 7.492 -4.667 -3.492 1.00 84.75 96 ILE A N 1
ATOM 790 C CA . ILE A 1 96 ? 7.443 -4.481 -4.946 1.00 84.75 96 ILE A CA 1
ATOM 791 C C . ILE A 1 96 ? 7.574 -2.992 -5.315 1.00 84.75 96 ILE A C 1
ATOM 793 O O . ILE A 1 96 ? 8.002 -2.665 -6.417 1.00 84.75 96 ILE A O 1
ATOM 797 N N . ALA A 1 97 ? 7.299 -2.070 -4.388 1.00 83.31 97 ALA A N 1
ATOM 798 C CA . ALA A 1 97 ? 7.355 -0.627 -4.619 1.00 83.31 97 ALA A CA 1
ATOM 799 C C . ALA A 1 97 ? 8.755 -0.141 -5.026 1.00 83.31 97 ALA A C 1
ATOM 801 O O . ALA A 1 97 ? 8.880 0.658 -5.952 1.00 83.31 97 ALA A O 1
ATOM 802 N N . GLY A 1 98 ? 9.807 -0.646 -4.372 1.00 83.50 98 GLY A N 1
ATOM 803 C CA . GLY A 1 98 ? 11.199 -0.348 -4.733 1.00 83.50 98 GLY A CA 1
ATOM 804 C C . GLY A 1 98 ? 11.551 -0.816 -6.154 1.00 83.50 98 GLY A C 1
ATOM 805 O O . GLY A 1 98 ? 11.948 0.010 -6.978 1.00 83.50 98 GLY A O 1
ATOM 806 N N . PRO A 1 99 ? 11.350 -2.108 -6.475 1.00 87.38 99 PRO A N 1
ATOM 807 C CA . PRO A 1 99 ? 11.492 -2.638 -7.830 1.00 87.38 99 PRO A CA 1
ATOM 808 C C . PRO A 1 99 ? 10.684 -1.871 -8.888 1.00 87.38 99 PRO A C 1
ATOM 810 O O . PRO A 1 99 ? 11.244 -1.482 -9.908 1.00 87.38 99 PRO A O 1
ATOM 813 N N . ILE A 1 100 ? 9.401 -1.583 -8.641 1.00 86.56 100 ILE A N 1
ATOM 814 C CA . ILE A 1 100 ? 8.544 -0.827 -9.571 1.00 86.56 100 ILE A CA 1
ATOM 815 C C . ILE A 1 100 ? 9.094 0.580 -9.798 1.00 86.56 100 ILE A C 1
ATOM 817 O O . ILE A 1 100 ? 9.199 1.007 -10.943 1.00 86.56 100 ILE A O 1
ATOM 821 N N . GLY A 1 101 ? 9.490 1.289 -8.738 1.00 85.38 101 GLY A N 1
ATOM 822 C CA . GLY A 1 101 ? 10.080 2.624 -8.859 1.00 85.38 101 GLY A CA 1
ATOM 823 C C . GLY A 1 101 ? 11.368 2.622 -9.688 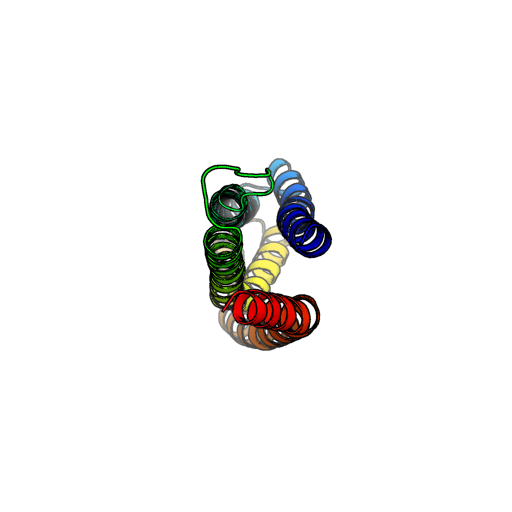1.00 85.38 101 GLY A C 1
ATOM 824 O O . GLY A 1 101 ? 11.587 3.521 -10.501 1.00 85.38 101 GLY A O 1
ATOM 825 N N . PHE A 1 102 ? 12.189 1.581 -9.544 1.00 87.88 102 PHE A N 1
ATOM 826 C CA . PHE A 1 102 ? 13.398 1.415 -10.344 1.00 87.88 102 PHE A CA 1
ATOM 827 C C . PHE A 1 102 ? 13.096 1.125 -11.818 1.00 87.88 102 PHE A C 1
ATOM 829 O O . PHE A 1 102 ? 13.708 1.729 -12.700 1.00 87.88 102 PHE A O 1
ATOM 836 N N . VAL A 1 103 ? 12.114 0.263 -12.097 1.00 87.62 103 VAL A N 1
ATOM 837 C CA . VAL A 1 103 ? 11.650 0.004 -13.467 1.00 87.62 103 VAL A CA 1
ATOM 838 C C . VAL A 1 103 ? 11.055 1.271 -14.085 1.00 87.62 103 VAL A C 1
ATOM 840 O O . VAL A 1 103 ? 11.389 1.575 -15.224 1.00 87.62 103 VAL A O 1
ATOM 843 N N . CYS A 1 104 ? 10.272 2.067 -13.345 1.00 87.06 104 CYS A N 1
ATOM 844 C CA . CYS A 1 104 ? 9.780 3.370 -13.811 1.00 87.06 104 CYS A CA 1
ATOM 845 C C . CYS A 1 104 ? 10.931 4.287 -14.246 1.00 87.06 104 CYS A C 1
ATOM 847 O O . CYS A 1 104 ? 10.878 4.871 -15.326 1.00 87.06 104 CYS A O 1
ATOM 849 N N . TYR A 1 105 ? 11.985 4.393 -13.431 1.00 87.38 105 TYR A N 1
ATOM 850 C CA . TYR A 1 105 ? 13.160 5.201 -13.763 1.00 87.38 105 TYR A CA 1
ATOM 851 C C . TYR A 1 105 ? 13.863 4.696 -15.029 1.00 87.38 105 TYR A C 1
ATOM 853 O O . TYR A 1 105 ? 14.203 5.481 -15.911 1.00 87.38 105 TYR A O 1
ATOM 861 N N . LYS A 1 106 ? 14.055 3.379 -15.150 1.00 86.75 106 LYS A N 1
ATOM 862 C CA . LYS A 1 106 ? 14.705 2.786 -16.322 1.00 86.75 106 LYS A CA 1
ATOM 863 C C . LYS A 1 106 ? 13.858 2.906 -17.585 1.00 86.75 106 LYS A C 1
ATOM 865 O O . LYS A 1 106 ? 14.412 3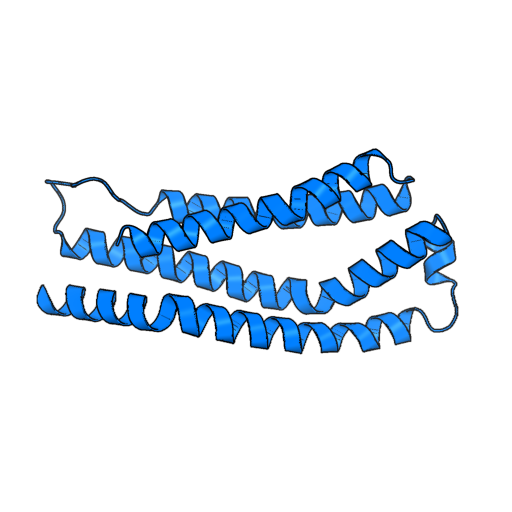.204 -18.636 1.00 86.75 106 LYS A O 1
ATOM 870 N N . LEU A 1 107 ? 12.541 2.759 -17.493 1.00 86.31 107 LEU A N 1
ATOM 871 C CA . LEU A 1 107 ? 11.629 2.972 -18.617 1.00 86.31 107 LEU A CA 1
ATOM 872 C C . LEU A 1 107 ? 11.584 4.433 -19.063 1.00 86.31 107 LEU A C 1
ATOM 874 O O . LEU A 1 107 ? 11.474 4.681 -20.256 1.00 86.31 107 LEU A O 1
ATOM 878 N N . ALA A 1 108 ? 11.736 5.390 -18.147 1.00 84.12 108 ALA A N 1
ATOM 879 C CA . ALA A 1 108 ? 11.839 6.802 -18.513 1.00 84.12 108 ALA A CA 1
ATOM 880 C C . ALA A 1 108 ? 13.104 7.124 -19.336 1.00 84.12 108 ALA A C 1
ATOM 882 O O . ALA A 1 108 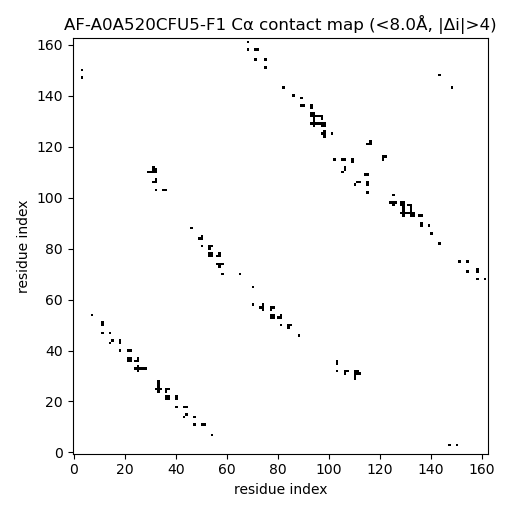? 13.121 8.119 -20.049 1.00 84.12 108 ALA A O 1
ATOM 883 N N . VAL A 1 109 ? 14.154 6.296 -19.241 1.00 84.81 109 VAL A N 1
ATOM 884 C CA . VAL A 1 109 ? 15.424 6.474 -19.973 1.00 84.81 109 VAL A CA 1
ATOM 885 C C . VAL A 1 109 ? 15.504 5.588 -21.222 1.00 84.81 109 VAL A C 1
ATOM 887 O O . VAL A 1 109 ? 16.028 6.007 -22.247 1.00 84.81 109 VAL A O 1
ATOM 890 N N . HIS A 1 110 ? 15.019 4.348 -21.139 1.00 84.12 110 HIS A N 1
ATOM 891 C CA . HIS A 1 110 ? 15.186 3.327 -22.180 1.00 84.12 110 HIS A CA 1
ATOM 892 C C . HIS A 1 110 ? 13.914 3.068 -23.008 1.00 84.12 110 HIS A C 1
ATOM 894 O O . HIS A 1 110 ? 13.966 2.271 -23.948 1.00 84.12 110 HIS A O 1
ATOM 900 N N . HIS A 1 111 ? 12.800 3.731 -22.668 1.00 81.75 111 HIS A N 1
ATOM 901 C CA . HIS A 1 111 ? 11.493 3.786 -23.350 1.00 81.75 111 HIS A CA 1
ATOM 902 C C . HIS A 1 111 ? 10.749 2.459 -23.592 1.00 81.75 111 HIS A C 1
ATOM 904 O O . HIS A 1 111 ? 9.549 2.494 -23.856 1.00 81.75 111 HIS A O 1
ATOM 910 N N . SER A 1 112 ? 11.404 1.299 -23.471 1.00 87.75 112 SER A N 1
ATOM 911 C CA . SER A 1 112 ? 10.782 -0.014 -23.661 1.00 87.75 112 SER A CA 1
ATOM 912 C C . SER A 1 112 ? 11.195 -1.034 -22.606 1.00 87.75 112 SER A C 1
ATOM 914 O O . SER A 1 112 ? 12.351 -1.068 -22.179 1.00 87.75 112 SER A O 1
ATOM 916 N N . PHE A 1 113 ? 10.264 -1.917 -22.235 1.00 85.88 113 PHE A N 1
ATOM 917 C CA . PHE A 1 113 ? 10.524 -3.046 -21.344 1.00 85.88 113 PHE A CA 1
ATOM 918 C C . PHE A 1 113 ? 11.641 -3.955 -21.857 1.00 85.88 113 PHE A C 1
ATOM 920 O O . PHE A 1 113 ? 12.477 -4.363 -21.056 1.00 85.88 113 PHE A O 1
ATOM 927 N N . ALA A 1 114 ? 11.686 -4.237 -23.164 1.00 86.00 114 ALA A N 1
ATOM 928 C CA . ALA A 1 114 ? 12.711 -5.103 -23.750 1.00 86.00 114 ALA A CA 1
ATOM 929 C C . ALA A 1 114 ? 14.116 -4.559 -23.450 1.00 86.00 114 ALA A C 1
ATOM 931 O O . ALA A 1 114 ? 14.938 -5.237 -22.842 1.00 86.00 114 ALA A O 1
ATOM 932 N N . ASN A 1 115 ? 14.321 -3.268 -23.718 1.00 84.56 115 ASN A N 1
ATOM 933 C CA . ASN A 1 115 ? 15.588 -2.593 -23.453 1.00 84.56 115 ASN A CA 1
ATOM 934 C C . ASN A 1 115 ? 15.946 -2.566 -21.962 1.00 84.56 115 ASN A C 1
ATOM 936 O O . ASN A 1 115 ? 17.121 -2.617 -21.620 1.00 84.56 115 ASN A O 1
ATOM 940 N N . VAL A 1 116 ? 14.956 -2.455 -21.068 1.00 84.38 116 VAL A N 1
ATOM 941 C CA . VAL A 1 116 ? 15.191 -2.436 -19.616 1.00 84.38 116 VAL A CA 1
ATOM 942 C C . VAL A 1 116 ? 15.577 -3.818 -19.093 1.00 84.38 116 VAL A C 1
ATOM 944 O O . VAL A 1 116 ? 16.478 -3.911 -18.260 1.00 84.38 116 VAL A O 1
ATOM 947 N N . PHE A 1 117 ? 14.924 -4.880 -19.566 1.00 87.12 117 PHE A N 1
ATOM 948 C CA . PHE A 1 117 ? 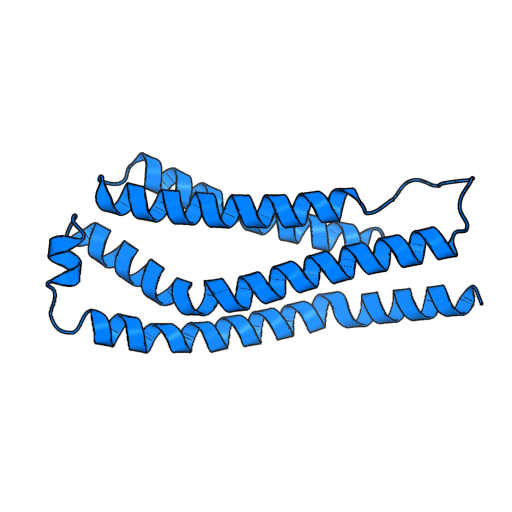15.206 -6.249 -19.130 1.00 87.12 117 PHE A CA 1
ATOM 949 C C . PHE A 1 117 ? 16.455 -6.855 -19.778 1.00 87.12 117 PHE A C 1
ATOM 951 O O . PHE A 1 117 ? 17.039 -7.769 -19.197 1.00 87.12 117 PHE A O 1
ATOM 958 N N . ASP A 1 118 ? 16.907 -6.296 -20.901 1.00 89.69 118 ASP A N 1
ATOM 959 C CA . ASP A 1 118 ? 18.185 -6.640 -21.530 1.00 89.69 118 ASP A CA 1
ATOM 960 C C . ASP A 1 118 ? 19.395 -5.979 -20.840 1.00 89.69 118 ASP A C 1
ATOM 962 O O . ASP A 1 118 ? 20.545 -6.321 -21.127 1.00 89.69 118 ASP A O 1
ATOM 966 N N . LEU A 1 119 ? 19.178 -5.047 -19.899 1.00 86.50 119 LEU A N 1
ATOM 967 C CA . LEU A 1 119 ? 20.274 -4.429 -19.152 1.00 86.50 119 LEU A CA 1
ATOM 968 C C . LEU A 1 119 ? 20.996 -5.449 -18.255 1.00 86.50 119 LEU A C 1
ATOM 970 O O . LEU A 1 119 ? 20.362 -6.251 -17.558 1.00 86.50 119 LEU A O 1
ATOM 974 N N . PRO A 1 120 ? 22.335 -5.362 -18.159 1.00 85.19 120 PRO A N 1
ATOM 975 C CA . PRO A 1 120 ? 23.097 -6.244 -17.293 1.00 85.19 120 PRO A CA 1
ATOM 976 C C . PRO A 1 120 ? 22.711 -6.025 -15.825 1.00 85.19 120 PRO A C 1
ATOM 978 O O . PRO A 1 120 ? 22.575 -4.895 -15.356 1.00 85.19 120 PRO A O 1
ATOM 981 N N . ASN A 1 121 ? 22.591 -7.125 -15.079 1.00 85.12 121 ASN A N 1
ATOM 982 C CA . ASN A 1 121 ? 22.308 -7.146 -13.638 1.00 85.12 121 ASN A CA 1
ATOM 983 C C . ASN A 1 121 ? 20.941 -6.572 -13.210 1.00 85.12 121 ASN A C 1
ATOM 985 O O . ASN A 1 121 ? 20.731 -6.372 -12.011 1.00 85.12 121 ASN A O 1
ATOM 989 N N . ILE A 1 122 ? 19.993 -6.359 -14.132 1.00 85.56 122 ILE A N 1
ATOM 990 C CA . ILE A 1 122 ? 18.665 -5.804 -13.813 1.00 85.56 122 ILE A CA 1
ATOM 991 C C . ILE A 1 122 ? 17.930 -6.633 -12.748 1.00 85.56 122 ILE A C 1
ATOM 993 O O . ILE A 1 122 ? 17.462 -6.094 -11.749 1.00 85.56 122 ILE A O 1
ATOM 997 N N . TYR A 1 123 ? 17.924 -7.961 -12.882 1.00 85.50 123 TYR A N 1
ATOM 998 C CA . TYR A 1 123 ? 17.273 -8.866 -11.929 1.00 85.50 123 TYR A CA 1
ATOM 999 C C . TYR A 1 123 ? 17.922 -8.839 -10.540 1.00 85.50 123 TYR A C 1
ATOM 1001 O O . TYR A 1 123 ? 17.228 -8.929 -9.529 1.00 85.50 123 TYR A O 1
ATOM 1009 N N . LEU A 1 124 ? 19.245 -8.658 -10.481 1.00 86.88 124 LEU A N 1
ATOM 1010 C CA . LEU A 1 124 ? 19.989 -8.544 -9.226 1.00 86.88 124 LEU A CA 1
ATOM 1011 C C . LEU A 1 124 ? 19.643 -7.221 -8.523 1.00 86.88 124 LEU A C 1
ATOM 1013 O O . LEU A 1 124 ? 19.375 -7.209 -7.323 1.00 86.88 124 LEU A O 1
ATOM 1017 N N . GLN A 1 125 ? 19.553 -6.121 -9.279 1.00 85.81 125 GLN A N 1
ATOM 1018 C CA . GLN A 1 125 ? 19.132 -4.815 -8.762 1.00 85.81 125 GLN A CA 1
ATOM 1019 C C . GLN A 1 125 ? 17.685 -4.840 -8.246 1.00 85.81 125 GLN A C 1
ATOM 1021 O O . GLN A 1 125 ? 17.422 -4.342 -7.153 1.00 85.81 125 GLN A O 1
ATO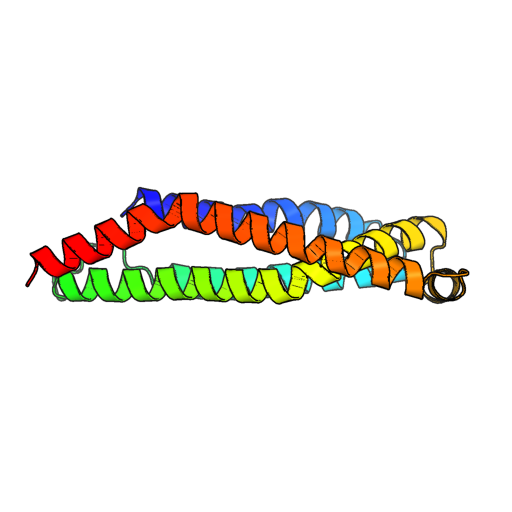M 1026 N N . LEU A 1 126 ? 16.760 -5.478 -8.970 1.00 84.94 126 LEU A N 1
ATOM 1027 C CA . LEU A 1 126 ? 15.377 -5.659 -8.509 1.00 84.94 126 LEU A CA 1
ATOM 1028 C C . LEU A 1 126 ? 15.317 -6.508 -7.229 1.00 84.94 126 LEU A C 1
ATOM 1030 O O . LEU A 1 126 ? 14.614 -6.149 -6.284 1.00 84.94 126 LEU A O 1
ATOM 1034 N N . GLY A 1 127 ? 16.103 -7.587 -7.162 1.00 83.56 127 GLY A N 1
ATOM 1035 C CA . GLY A 1 127 ? 16.206 -8.439 -5.977 1.00 83.56 127 GLY A CA 1
ATOM 1036 C C . GLY A 1 127 ? 16.765 -7.713 -4.749 1.00 83.56 127 GLY A C 1
ATOM 1037 O O . GLY A 1 127 ? 16.260 -7.909 -3.647 1.00 83.56 127 GLY A O 1
ATOM 1038 N N . LEU A 1 128 ? 17.752 -6.829 -4.925 1.00 85.19 128 LEU A N 1
ATOM 1039 C CA . LEU A 1 128 ? 18.336 -6.022 -3.843 1.00 85.19 128 LEU A CA 1
ATOM 1040 C C . LEU A 1 128 ? 17.391 -4.942 -3.306 1.00 85.19 128 LEU A C 1
ATOM 1042 O O . LEU A 1 128 ? 17.481 -4.574 -2.135 1.00 85.19 128 LEU A O 1
ATOM 1046 N N . LEU A 1 129 ? 16.488 -4.429 -4.143 1.00 83.56 129 LEU A N 1
ATOM 1047 C CA . LEU A 1 129 ? 15.532 -3.398 -3.741 1.00 83.56 129 LEU A CA 1
ATOM 1048 C C . LEU A 1 129 ? 14.318 -3.968 -2.998 1.00 83.56 129 LEU A C 1
ATOM 1050 O O . LEU A 1 129 ? 13.702 -3.249 -2.212 1.00 83.56 129 LEU A O 1
ATOM 1054 N N . ALA A 1 130 ? 13.984 -5.247 -3.188 1.00 80.88 130 ALA A N 1
ATOM 1055 C CA . ALA A 1 130 ? 12.846 -5.868 -2.510 1.00 80.88 130 ALA A CA 1
ATOM 1056 C C . ALA A 1 130 ? 12.962 -5.884 -0.963 1.00 80.88 130 ALA A C 1
ATOM 1058 O O . ALA A 1 130 ? 11.984 -5.537 -0.291 1.00 80.88 130 ALA A O 1
ATOM 1059 N N . PRO A 1 131 ? 14.135 -6.176 -0.356 1.00 83.25 131 PRO A N 1
ATOM 1060 C CA . PRO A 1 131 ? 14.351 -6.063 1.087 1.00 83.25 131 PRO A CA 1
ATOM 1061 C C . PRO A 1 131 ? 14.114 -4.664 1.668 1.00 83.25 131 PRO A C 1
ATOM 1063 O O . PRO A 1 131 ? 13.723 -4.556 2.829 1.00 83.25 131 PRO A O 1
ATOM 1066 N N . LEU A 1 132 ? 14.287 -3.586 0.891 1.00 79.44 132 LEU A N 1
ATOM 1067 C CA . LEU A 1 132 ? 13.983 -2.228 1.369 1.00 79.44 132 LEU A CA 1
ATOM 1068 C C . LEU A 1 132 ? 12.493 -2.060 1.693 1.00 79.44 132 LEU A C 1
ATOM 1070 O O . LEU A 1 132 ? 12.136 -1.302 2.597 1.00 79.44 132 LEU A O 1
ATOM 1074 N N . GLY A 1 133 ? 11.622 -2.828 1.034 1.00 77.19 133 GLY A N 1
ATOM 1075 C CA . GLY A 1 133 ? 10.200 -2.887 1.360 1.00 77.19 133 GLY A CA 1
ATOM 1076 C C . GLY A 1 133 ?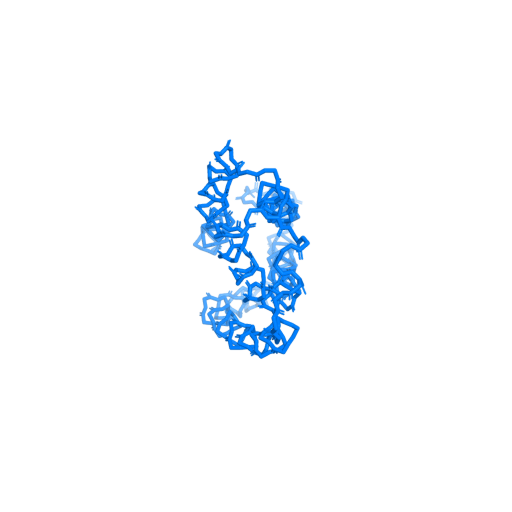 9.921 -3.356 2.789 1.00 77.19 133 GLY A C 1
ATOM 1077 O O . GLY A 1 133 ? 8.952 -2.911 3.402 1.00 77.19 133 GLY A O 1
ATOM 1078 N N . ILE A 1 134 ? 10.799 -4.179 3.372 1.00 80.00 134 ILE A N 1
ATOM 1079 C CA . ILE A 1 134 ? 10.671 -4.649 4.759 1.00 80.00 134 ILE A CA 1
ATOM 1080 C C . ILE A 1 134 ? 10.772 -3.470 5.735 1.00 80.00 134 ILE A C 1
ATOM 1082 O O . ILE A 1 134 ? 9.989 -3.389 6.683 1.00 80.00 134 ILE A O 1
ATOM 1086 N N . LEU A 1 135 ? 11.667 -2.509 5.482 1.00 79.38 135 LEU A N 1
ATOM 1087 C CA . LEU A 1 135 ? 11.788 -1.301 6.308 1.00 79.38 135 LEU A CA 1
ATOM 1088 C C . LEU A 1 135 ? 10.510 -0.456 6.253 1.00 79.38 135 LEU A C 1
ATOM 1090 O O . LEU A 1 135 ? 10.038 0.020 7.286 1.00 79.38 135 LEU A O 1
ATOM 1094 N N . ILE A 1 136 ? 9.910 -0.321 5.067 1.00 79.06 136 ILE A N 1
ATOM 1095 C CA . ILE A 1 136 ? 8.651 0.412 4.872 1.00 79.06 136 ILE A CA 1
ATOM 1096 C C . ILE A 1 136 ? 7.505 -0.266 5.636 1.00 79.06 136 ILE A C 1
ATOM 1098 O O . ILE A 1 136 ? 6.722 0.420 6.294 1.00 79.06 136 ILE A O 1
ATOM 1102 N N . ILE A 1 137 ? 7.434 -1.602 5.626 1.00 80.75 137 ILE A N 1
ATOM 1103 C CA . ILE A 1 137 ? 6.445 -2.370 6.403 1.00 80.75 137 ILE A CA 1
ATOM 1104 C C . ILE A 1 137 ? 6.620 -2.123 7.903 1.00 80.75 137 ILE A C 1
ATOM 1106 O O . ILE A 1 137 ? 5.642 -1.874 8.613 1.00 80.75 137 ILE A O 1
ATOM 1110 N N . VAL A 1 138 ? 7.859 -2.169 8.402 1.00 80.31 138 VAL A N 1
ATOM 1111 C CA . VAL A 1 138 ? 8.156 -1.923 9.820 1.00 80.31 138 VAL A CA 1
ATOM 1112 C C . VAL A 1 138 ? 7.737 -0.508 10.220 1.00 80.31 138 VAL A C 1
ATOM 1114 O O . VAL A 1 138 ? 7.041 -0.337 11.224 1.00 80.31 138 VAL A O 1
ATOM 1117 N N . LEU A 1 139 ? 8.080 0.500 9.415 1.00 79.00 139 LEU A N 1
ATOM 1118 C CA . LEU A 1 139 ? 7.684 1.889 9.652 1.00 79.00 139 LEU A CA 1
ATOM 1119 C C . LEU A 1 139 ? 6.161 2.066 9.616 1.00 79.00 139 LEU A C 1
ATOM 1121 O O . LEU A 1 139 ? 5.595 2.697 10.513 1.00 79.00 139 LEU A O 1
ATOM 1125 N N . GLY A 1 140 ? 5.485 1.462 8.637 1.00 77.81 140 GLY A N 1
ATOM 1126 C CA . GLY A 1 140 ? 4.026 1.483 8.524 1.00 77.81 140 GLY A CA 1
ATOM 1127 C C . GLY A 1 140 ? 3.346 0.874 9.750 1.00 77.81 140 GLY A C 1
ATOM 1128 O O . GLY A 1 140 ? 2.427 1.468 10.321 1.00 77.81 140 GLY A O 1
ATOM 1129 N N . ASN A 1 141 ? 3.855 -0.259 10.236 1.00 79.88 141 ASN A N 1
ATOM 1130 C CA . ASN A 1 141 ? 3.353 -0.909 11.443 1.00 79.88 141 ASN A CA 1
ATOM 1131 C C . ASN A 1 141 ? 3.589 -0.078 12.709 1.00 79.88 141 ASN A C 1
ATOM 1133 O O . ASN A 1 141 ? 2.688 0.037 13.545 1.00 79.88 141 ASN A O 1
ATOM 1137 N N . LEU A 1 142 ? 4.761 0.547 12.852 1.00 78.62 142 LEU A N 1
ATOM 1138 C CA . LEU A 1 142 ? 5.057 1.435 13.980 1.00 78.62 142 LEU A CA 1
ATOM 1139 C C . LEU A 1 142 ? 4.151 2.672 13.981 1.00 78.62 142 LEU A C 1
ATOM 1141 O O . LEU A 1 142 ? 3.588 3.023 15.023 1.00 78.62 142 LEU A O 1
ATOM 1145 N N . MET A 1 143 ? 3.941 3.287 12.816 1.00 77.88 143 MET A N 1
ATOM 1146 C CA . MET A 1 143 ? 3.040 4.426 12.655 1.00 77.88 143 MET A CA 1
ATOM 1147 C C . MET A 1 143 ? 1.593 4.038 12.989 1.00 77.88 143 MET A C 1
ATOM 1149 O O . MET A 1 143 ? 0.928 4.720 13.774 1.00 77.88 143 MET A O 1
ATOM 1153 N N . ASN A 1 144 ? 1.116 2.906 12.469 1.00 78.81 144 ASN A N 1
ATOM 1154 C CA . ASN A 1 144 ? -0.233 2.411 12.736 1.00 78.81 144 ASN A CA 1
ATOM 1155 C C . ASN A 1 144 ? -0.444 2.117 14.218 1.00 78.81 144 ASN A C 1
ATOM 1157 O O . ASN A 1 144 ? -1.455 2.516 14.804 1.00 78.81 144 ASN A O 1
ATOM 1161 N N . ARG A 1 145 ? 0.548 1.501 14.860 1.00 77.31 145 ARG A N 1
ATOM 1162 C CA . ARG A 1 145 ? 0.527 1.251 16.297 1.00 77.31 145 ARG A CA 1
ATOM 1163 C C . ARG A 1 145 ? 0.517 2.558 17.094 1.00 77.31 145 ARG A C 1
ATOM 1165 O O . ARG A 1 145 ? -0.291 2.685 18.008 1.00 77.31 145 ARG A O 1
ATOM 1172 N N . SER A 1 146 ? 1.337 3.544 16.742 1.00 77.94 146 SER A N 1
ATOM 1173 C CA . SER A 1 146 ? 1.378 4.844 17.430 1.00 77.94 146 SER A CA 1
ATOM 1174 C C . SER A 1 146 ? 0.047 5.604 17.333 1.00 77.94 146 SER A C 1
ATOM 1176 O O . SER A 1 146 ? -0.489 6.081 18.337 1.00 77.94 146 SER A O 1
ATOM 1178 N N . ILE A 1 147 ? -0.539 5.661 16.134 1.00 75.50 147 ILE A N 1
ATOM 1179 C CA . ILE A 1 147 ? -1.730 6.473 15.861 1.00 75.50 147 ILE A CA 1
ATOM 1180 C C . ILE A 1 147 ? -3.011 5.812 16.393 1.00 75.50 147 ILE A C 1
ATOM 1182 O O . ILE A 1 147 ? -3.895 6.514 16.903 1.00 75.50 147 ILE A O 1
ATOM 1186 N N . PHE A 1 148 ? -3.129 4.483 16.284 1.00 77.50 148 PHE A N 1
ATOM 1187 C CA . PHE A 1 148 ? -4.392 3.777 16.520 1.00 77.50 148 PHE A CA 1
ATOM 1188 C C . PHE A 1 148 ? -4.433 2.937 17.802 1.00 77.50 148 PHE A C 1
ATOM 1190 O O . PHE A 1 148 ? -5.524 2.781 18.352 1.00 77.50 148 PHE A O 1
ATOM 1197 N N . LYS A 1 149 ? -3.301 2.455 18.345 1.00 79.81 149 LYS A N 1
ATOM 1198 C CA . LYS A 1 149 ? -3.303 1.498 19.475 1.00 79.81 149 LYS A CA 1
ATOM 1199 C C . LYS A 1 149 ? -4.047 2.025 20.705 1.00 79.81 149 LYS A C 1
ATOM 1201 O O . LYS A 1 149 ? -5.044 1.431 21.106 1.00 79.81 149 LYS A O 1
ATOM 1206 N N . LYS A 1 150 ? -3.637 3.184 21.237 1.00 76.31 150 LYS A N 1
ATOM 1207 C CA . LYS A 1 150 ? -4.266 3.795 22.428 1.00 76.31 150 LYS A CA 1
ATOM 1208 C C . LYS A 1 150 ? -5.761 4.063 22.232 1.00 76.31 150 LYS A C 1
ATOM 1210 O O . LYS A 1 150 ? -6.549 3.991 23.164 1.00 76.31 150 LYS A O 1
ATOM 1215 N N . ARG A 1 151 ? -6.177 4.382 21.004 1.00 72.75 151 ARG A N 1
ATOM 1216 C CA . ARG A 1 151 ? -7.572 4.728 20.699 1.00 72.75 151 ARG A CA 1
ATOM 1217 C C . ARG A 1 151 ? -8.461 3.504 20.583 1.00 72.75 151 ARG A C 1
ATOM 1219 O O . ARG A 1 151 ? -9.606 3.561 21.016 1.00 72.75 151 ARG A O 1
ATOM 1226 N N . ILE A 1 152 ? -7.937 2.422 20.013 1.00 80.06 152 ILE A N 1
ATOM 1227 C CA . ILE A 1 152 ? -8.621 1.130 19.978 1.00 80.06 152 ILE A CA 1
ATOM 1228 C C . ILE A 1 152 ? -8.734 0.573 21.400 1.00 80.06 152 ILE A C 1
ATOM 1230 O O . ILE A 1 152 ? -9.801 0.097 21.769 1.00 80.06 152 ILE A O 1
ATOM 1234 N N . GLU A 1 153 ? -7.683 0.686 22.216 1.00 81.38 153 GLU A N 1
ATOM 1235 C CA . GLU A 1 153 ? -7.719 0.295 23.634 1.00 81.38 153 GLU A CA 1
ATOM 1236 C C . GLU A 1 153 ? -8.761 1.102 24.418 1.00 81.38 153 GLU A C 1
ATOM 1238 O O . GLU A 1 153 ? -9.613 0.505 25.070 1.00 81.38 153 GLU A O 1
ATOM 1243 N N . ASN A 1 154 ? -8.801 2.428 24.261 1.00 78.25 154 ASN A N 1
ATOM 1244 C CA . ASN A 1 154 ? -9.829 3.264 24.892 1.00 78.25 154 ASN A CA 1
ATOM 1245 C C . ASN A 1 154 ? -11.253 2.933 24.412 1.00 78.25 154 ASN A C 1
ATOM 1247 O O . ASN A 1 154 ? -12.194 2.997 25.197 1.00 78.25 154 ASN A O 1
ATOM 1251 N N . LEU A 1 155 ? -11.434 2.571 23.136 1.00 74.38 155 LEU A N 1
ATOM 1252 C CA . LEU A 1 155 ? -12.723 2.098 22.614 1.00 74.38 155 LEU A CA 1
ATOM 1253 C C . LEU A 1 155 ? -13.128 0.757 23.240 1.00 74.38 155 LEU A C 1
ATOM 1255 O O . LEU A 1 155 ? -14.282 0.603 23.623 1.00 74.38 155 LEU A O 1
ATOM 1259 N N . LYS A 1 156 ? -12.189 -0.184 23.395 1.00 78.81 156 LYS A N 1
ATOM 1260 C CA . LYS A 1 156 ? -12.440 -1.464 24.078 1.00 78.81 156 LYS A CA 1
ATOM 1261 C C . LYS A 1 156 ? -12.795 -1.266 25.550 1.00 78.81 156 LYS A C 1
ATOM 1263 O O . LYS A 1 156 ? -13.697 -1.937 26.036 1.00 78.81 156 LYS A O 1
ATOM 1268 N N . LEU A 1 157 ? -12.102 -0.363 26.246 1.00 82.06 157 LEU A N 1
ATOM 1269 C CA . LEU A 1 157 ? -12.389 -0.037 27.645 1.00 82.06 157 LEU A CA 1
ATOM 1270 C C . LEU A 1 157 ? -13.784 0.576 27.794 1.00 82.06 157 LEU A C 1
ATOM 1272 O O . LEU A 1 157 ? -14.566 0.081 28.594 1.00 82.06 157 LEU A O 1
ATOM 1276 N N . LYS A 1 158 ? -14.152 1.540 26.941 1.00 75.12 158 LYS A N 1
ATOM 1277 C CA . LYS A 1 158 ? -15.509 2.108 26.941 1.00 75.12 158 LYS A CA 1
ATOM 1278 C C . LYS A 1 158 ? -16.598 1.077 26.668 1.00 75.12 158 LYS A C 1
ATOM 1280 O O . LYS A 1 158 ? -17.650 1.145 27.276 1.00 75.12 158 LYS A O 1
ATOM 1285 N N . ILE A 1 159 ? -16.368 0.115 25.773 1.00 76.94 159 ILE A N 1
ATOM 1286 C CA . ILE A 1 159 ? -17.329 -0.979 25.539 1.00 76.94 159 ILE A CA 1
ATOM 1287 C C . ILE A 1 159 ? -17.492 -1.843 26.800 1.00 76.94 159 ILE A C 1
ATOM 1289 O O . ILE A 1 159 ? -18.606 -2.263 27.107 1.00 76.94 159 ILE A O 1
ATOM 1293 N N . LYS A 1 160 ? -16.405 -2.078 27.548 1.00 78.12 160 LYS A N 1
ATOM 1294 C CA . LYS A 1 160 ? -16.451 -2.814 28.820 1.00 78.12 160 LYS A CA 1
ATOM 1295 C C . LYS A 1 160 ? -17.191 -2.059 29.925 1.00 78.12 160 LYS A C 1
ATOM 1297 O O . LYS A 1 160 ? -17.826 -2.717 30.728 1.00 78.12 160 LYS A O 1
ATOM 1302 N N . GLU A 1 161 ? -17.156 -0.727 29.940 1.00 77.12 161 GLU A N 1
ATOM 1303 C CA . GLU A 1 161 ? -17.932 0.102 30.885 1.00 77.12 161 GLU A CA 1
ATOM 1304 C C . GLU A 1 161 ? -19.456 0.001 30.673 1.00 77.12 161 GLU A C 1
ATOM 1306 O O . GLU A 1 161 ? -20.217 0.296 31.585 1.00 77.12 161 GLU A O 1
ATOM 1311 N N . PHE A 1 162 ? -19.912 -0.436 29.491 1.00 65.44 162 PHE A N 1
ATOM 1312 C CA . PHE A 1 162 ? -21.322 -0.752 29.209 1.00 65.44 162 PHE A CA 1
ATOM 1313 C C . PHE A 1 162 ? -21.671 -2.232 29.487 1.00 65.44 162 PHE A C 1
ATOM 1315 O O . PHE A 1 162 ? -22.609 -2.770 28.890 1.00 65.44 162 PHE A O 1
ATOM 1322 N N . THR A 1 163 ? -20.872 -2.916 30.313 1.00 52.09 163 THR A N 1
ATOM 1323 C CA . THR A 1 163 ? -21.132 -4.271 30.837 1.00 52.09 163 THR A CA 1
ATOM 1324 C C . THR A 1 163 ? -21.498 -4.157 32.303 1.00 52.09 163 THR A C 1
ATOM 1326 O O . THR A 1 163 ? -22.465 -4.839 32.695 1.00 52.09 163 THR A O 1
#

pLDDT: mean 81.36, std 6.8, range [52.09, 91.19]

Solvent-accessible surface area (backbone atoms only — not comparable to full-atom values): 8829 Å² total; per-residue (Å²): 110,69,69,61,52,49,51,53,53,48,54,62,47,50,54,51,65,61,38,51,59,44,49,56,49,28,76,76,43,56,73,51,45,18,53,53,34,48,53,51,40,52,53,53,51,54,55,47,48,56,42,49,59,38,53,71,64,47,79,83,71,90,56,91,89,54,59,72,58,60,55,51,52,52,32,50,51,34,52,53,47,42,56,48,53,48,49,55,47,39,66,62,45,29,34,46,46,46,32,50,55,51,49,50,56,42,26,75,74,54,56,31,65,68,60,46,69,69,39,86,64,43,70,59,54,37,58,64,30,24,63,56,13,54,56,51,37,52,51,51,51,53,50,50,47,67,73,42,45,68,56,53,52,52,50,54,51,55,53,56,74,77,108

Foldseek 3Di:
DVVLLVVLVVVLVVLVVVLVVLQVVLVVAFDALVVLSVVVSVVSVVLSVVLVVLSVQQDPDDDVPDDPLVSLVSNLVSSVVSVVSVLVVLVVVLLCVQLSVVVSVQCRVQVDPVSQVPDPCSVVSSVVRSVVSVVVSVVSVVVCCVPPVVVSVVSVVVSVVVD

Sequence (163 aa):
MQDLIFKLKWKLRWIRIIDLPILAIALFADTDLKILLLSVFVLYEVFRWFGAREFQKIKTSVDYTSSTKEVLESNLKAISKILAIENIWGYVTAPIAGPIGFVCYKLAVHHSFANVFDLPNIYLQLGLLAPLGILIIVLGNLMNRSIFKKRIENLKLKIKEFT

Radius of gyration: 20.22 Å; Cα contacts (8 Å, |Δi|>4): 112; chains: 1; bounding box: 56×22×55 Å

Secondary structure (DSSP, 8-state):
-HHHHHHHHHHHHHHHHHHHHHHHHHHHS-HHHHHHHHHHHHHHHHHHHHHHHHHTT---S--TTS-HHHHHHHHHHHHHHHHHHHHHHHHHHHHHHHHHHHHHHHHHHH-SHHHHHTSTTHHHHHHHHTTHHHHHHHHHHHHHHHHHHHHHHHHHHHHHHT-

Mean predicted aligned error: 7.82 Å